Protein AF-A0AAU0T3S9-F1 (afdb_monomer_lite)

Structure (mmCIF, N/CA/C/O backbone):
data_AF-A0AAU0T3S9-F1
#
_entry.id   AF-A0AAU0T3S9-F1
#
loop_
_atom_site.group_PDB
_atom_site.id
_atom_site.type_symbol
_atom_site.label_atom_id
_atom_site.label_alt_id
_atom_site.label_comp_id
_atom_site.label_asym_id
_atom_site.label_entity_id
_atom_site.label_seq_id
_atom_site.pdbx_PDB_ins_code
_atom_site.Cartn_x
_atom_site.Cartn_y
_atom_site.Cartn_z
_atom_site.occupancy
_atom_site.B_iso_or_equiv
_atom_site.auth_seq_id
_atom_site.auth_comp_id
_atom_site.auth_asym_id
_atom_site.auth_atom_id
_atom_site.pdbx_PDB_model_num
ATOM 1 N N . MET A 1 1 ? -8.857 -39.160 30.345 1.00 57.16 1 MET A N 1
ATOM 2 C CA . MET A 1 1 ? -8.730 -37.708 30.067 1.00 57.16 1 MET A CA 1
ATOM 3 C C . MET A 1 1 ? -10.090 -37.166 29.656 1.00 57.16 1 MET A C 1
ATOM 5 O O . MET A 1 1 ? -10.693 -37.689 28.734 1.00 57.16 1 MET A O 1
ATOM 9 N N . THR A 1 2 ? -10.627 -36.208 30.404 1.00 74.69 2 THR A N 1
ATOM 10 C CA . THR A 1 2 ? -12.039 -35.800 30.350 1.00 74.69 2 THR A CA 1
ATOM 11 C C . THR A 1 2 ? -12.351 -34.909 29.139 1.00 74.69 2 THR A C 1
ATOM 13 O O . THR A 1 2 ? -11.558 -34.034 28.802 1.00 74.69 2 THR A O 1
ATOM 16 N N . ARG A 1 3 ? -13.528 -35.087 28.508 1.00 77.75 3 ARG A N 1
ATOM 17 C CA . ARG A 1 3 ? -14.047 -34.286 27.365 1.00 77.75 3 ARG A CA 1
ATOM 18 C C . ARG A 1 3 ? -13.861 -32.768 27.523 1.00 77.75 3 ARG A C 1
ATOM 20 O O . ARG A 1 3 ? -13.611 -32.076 26.545 1.00 77.75 3 ARG A O 1
ATOM 27 N N . ARG A 1 4 ? -13.923 -32.261 28.760 1.00 80.75 4 ARG A N 1
ATOM 28 C CA . ARG A 1 4 ? -13.689 -30.845 29.094 1.00 80.75 4 ARG A CA 1
ATOM 29 C C . ARG A 1 4 ? -12.270 -30.365 28.759 1.00 80.75 4 ARG A C 1
ATOM 31 O O . ARG A 1 4 ? -12.112 -29.235 28.322 1.00 80.75 4 ARG A O 1
ATOM 38 N N . ARG A 1 5 ? -11.249 -31.216 28.916 1.00 84.38 5 ARG A N 1
ATOM 39 C CA . ARG A 1 5 ? -9.860 -30.879 28.557 1.00 84.38 5 ARG A CA 1
ATOM 40 C C . ARG A 1 5 ? -9.680 -30.768 27.043 1.00 84.38 5 ARG A C 1
ATOM 42 O O . ARG A 1 5 ? -9.022 -29.845 26.591 1.00 84.38 5 ARG A O 1
ATOM 49 N N . TRP A 1 6 ? -10.324 -31.642 26.271 1.00 87.56 6 TRP A N 1
ATOM 50 C CA . TRP A 1 6 ? -10.325 -31.560 24.806 1.00 87.56 6 TRP A CA 1
ATOM 51 C C . TRP A 1 6 ? -11.049 -30.314 24.296 1.00 87.56 6 TRP A C 1
ATOM 53 O O . TRP A 1 6 ? -10.519 -29.615 23.440 1.00 87.56 6 TRP A O 1
ATOM 63 N N . ALA A 1 7 ? -12.212 -29.989 24.870 1.00 90.81 7 ALA A N 1
ATOM 64 C CA . ALA A 1 7 ? -12.931 -28.763 24.530 1.00 90.81 7 ALA A CA 1
ATOM 65 C C . ALA A 1 7 ? -12.087 -27.506 24.811 1.00 90.81 7 ALA A C 1
ATOM 67 O O . ALA A 1 7 ? -12.010 -26.622 23.964 1.00 90.81 7 ALA A O 1
ATOM 68 N N . LEU A 1 8 ? -11.394 -27.452 25.956 1.00 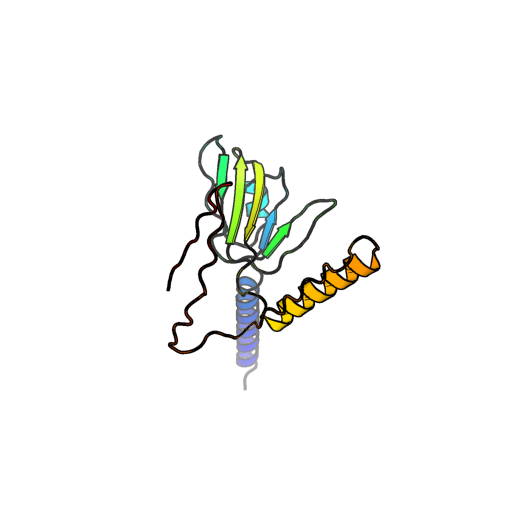94.06 8 LEU A N 1
ATOM 69 C CA . LEU A 1 8 ? -10.490 -26.344 26.280 1.00 94.06 8 LEU A CA 1
ATOM 70 C C . LEU A 1 8 ? -9.311 -26.243 25.304 1.00 94.06 8 LEU A C 1
ATOM 72 O O . LEU A 1 8 ? -9.000 -25.146 24.853 1.00 94.06 8 LEU A O 1
ATOM 76 N N . LEU A 1 9 ? -8.685 -27.366 24.935 1.00 94.31 9 LEU A N 1
ATOM 77 C CA . LEU A 1 9 ? -7.583 -27.366 23.966 1.00 94.31 9 LEU A CA 1
ATOM 78 C C . LEU A 1 9 ? -8.027 -26.872 22.585 1.00 94.31 9 LEU A C 1
ATOM 80 O O . LEU A 1 9 ? -7.303 -26.103 21.960 1.00 94.31 9 LEU A O 1
ATOM 84 N N . ILE A 1 10 ? -9.226 -27.253 22.133 1.00 94.88 10 ILE A N 1
ATOM 85 C CA . ILE A 1 10 ? -9.788 -26.777 20.861 1.00 94.88 10 ILE A CA 1
ATOM 86 C C . ILE A 1 10 ? -10.022 -25.264 20.906 1.00 94.88 10 ILE A C 1
ATOM 88 O O . ILE A 1 10 ? -9.632 -24.559 19.981 1.00 94.88 10 ILE A O 1
ATOM 92 N N . VAL A 1 11 ? -10.606 -24.746 21.990 1.00 95.75 11 VAL A N 1
ATOM 93 C CA . VAL A 1 11 ? -10.844 -23.302 22.146 1.00 95.75 11 VAL A CA 1
ATOM 94 C C . VAL A 1 11 ? -9.528 -22.519 22.150 1.00 95.75 11 VAL A C 1
ATOM 96 O O . VAL A 1 11 ? -9.421 -21.501 21.469 1.00 95.75 11 VAL A O 1
ATOM 99 N N . VAL A 1 12 ? -8.506 -23.009 22.858 1.00 96.19 12 VAL A N 1
ATOM 100 C CA . VAL A 1 12 ? -7.175 -22.382 22.876 1.00 96.19 12 VAL A CA 1
ATOM 101 C C . VAL A 1 12 ? -6.523 -22.420 21.493 1.00 96.19 12 VAL A C 1
ATOM 103 O O . VAL A 1 12 ? -5.979 -21.408 21.058 1.00 96.19 12 VAL A O 1
ATOM 106 N N . ALA A 1 13 ? -6.612 -23.542 20.774 1.00 94.75 13 ALA A N 1
ATOM 107 C CA . ALA A 1 13 ? -6.065 -23.663 19.424 1.00 94.75 13 ALA A CA 1
ATOM 108 C C . ALA A 1 13 ? -6.743 -22.700 18.435 1.00 94.75 13 ALA A C 1
ATOM 110 O O . ALA A 1 13 ? -6.059 -22.053 17.645 1.00 94.75 13 ALA A O 1
ATOM 111 N N . LEU A 1 14 ? -8.069 -22.546 18.515 1.00 95.12 14 LEU A N 1
ATOM 112 C CA . LEU A 1 14 ? -8.816 -21.595 17.687 1.00 95.12 14 LEU A CA 1
ATOM 113 C C . LEU A 1 14 ? -8.447 -20.141 18.005 1.00 95.12 14 LEU A C 1
ATOM 115 O O . LEU A 1 14 ? -8.240 -19.352 17.085 1.00 95.12 14 LEU A O 1
ATOM 119 N N . LEU A 1 15 ? -8.307 -19.789 19.288 1.00 94.81 15 LEU A N 1
ATOM 120 C CA . LEU A 1 15 ? -7.856 -18.456 19.702 1.00 94.81 15 LEU A CA 1
ATOM 121 C C . LEU A 1 15 ? -6.429 -18.162 19.225 1.00 94.81 15 LEU A C 1
ATOM 123 O O . LE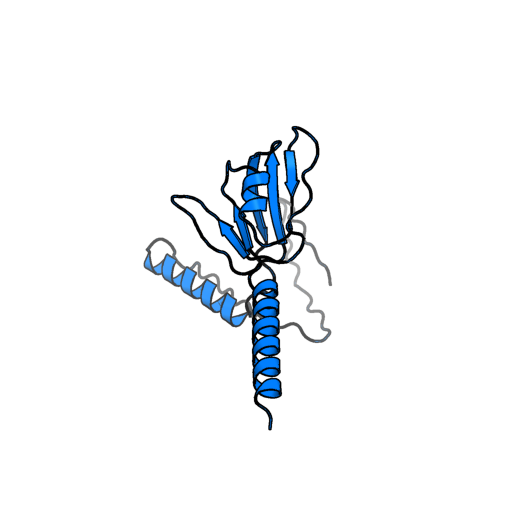U A 1 15 ? -6.169 -17.073 18.717 1.00 94.81 15 LEU A O 1
ATOM 127 N N . ALA A 1 16 ? -5.518 -19.129 19.339 1.00 91.50 16 ALA A N 1
ATOM 128 C CA . ALA A 1 16 ? -4.147 -18.990 18.859 1.00 91.50 16 ALA A CA 1
ATOM 129 C C . ALA A 1 16 ? -4.093 -18.815 17.333 1.00 91.50 16 ALA A C 1
ATOM 131 O O . ALA A 1 16 ? -3.409 -17.915 16.849 1.00 91.50 16 ALA A O 1
ATOM 132 N N . ALA A 1 17 ? -4.855 -19.615 16.579 1.00 87.75 17 ALA A N 1
ATOM 133 C CA . ALA A 1 17 ? -4.948 -19.499 15.125 1.00 87.75 17 ALA A CA 1
ATOM 134 C C . ALA A 1 17 ? -5.527 -18.142 14.689 1.00 87.75 17 ALA A C 1
ATOM 136 O O . ALA A 1 17 ? -4.997 -17.509 13.777 1.00 87.75 17 ALA A O 1
ATOM 137 N N . TYR A 1 18 ? -6.571 -17.660 15.370 1.00 86.69 18 TYR A N 1
ATOM 138 C CA . TYR A 1 18 ? -7.151 -16.341 15.120 1.00 86.69 18 TYR A CA 1
ATOM 139 C C . TYR A 1 18 ? -6.145 -15.209 15.382 1.00 86.69 18 TYR A C 1
ATOM 141 O O . TYR A 1 18 ? -5.974 -14.319 14.547 1.00 86.69 18 TYR A O 1
ATOM 149 N N . MET A 1 19 ? -5.427 -15.271 16.508 1.00 79.12 19 MET A N 1
ATOM 150 C CA . MET A 1 19 ? -4.398 -14.286 16.853 1.00 79.12 19 MET A CA 1
ATOM 151 C C . MET A 1 19 ? -3.256 -14.285 15.835 1.00 79.12 19 MET A C 1
ATOM 153 O O . MET A 1 19 ? -2.903 -13.222 15.329 1.00 79.12 19 MET A O 1
ATOM 157 N N . LEU A 1 20 ? -2.733 -15.457 15.468 1.00 78.19 20 LEU A N 1
ATOM 158 C CA . LEU A 1 20 ? -1.695 -15.595 14.443 1.00 78.19 20 LEU A CA 1
ATOM 159 C C . LEU A 1 20 ? -2.139 -14.987 13.110 1.00 78.19 20 LEU A C 1
ATOM 161 O O . LEU A 1 20 ? -1.419 -14.171 12.540 1.00 78.19 20 LEU A O 1
ATOM 165 N N . ARG A 1 21 ? -3.352 -15.300 12.649 1.00 70.88 21 ARG A N 1
ATOM 166 C CA . ARG A 1 21 ? -3.882 -14.754 11.395 1.00 70.88 21 ARG A CA 1
ATOM 167 C C . ARG A 1 21 ? -3.953 -13.224 11.410 1.00 70.88 21 ARG A C 1
ATOM 169 O O . ARG A 1 21 ? -3.488 -12.576 10.476 1.00 70.88 21 ARG A O 1
ATOM 176 N N . SER A 1 22 ? -4.439 -12.645 12.508 1.00 67.12 22 SER A N 1
ATOM 177 C CA . SER A 1 22 ? -4.546 -11.186 12.664 1.00 67.12 22 SER A CA 1
ATOM 178 C C . SER A 1 22 ? -3.194 -10.454 12.673 1.00 67.12 22 SER A C 1
ATOM 180 O O . SER A 1 22 ? -3.128 -9.259 12.386 1.00 67.12 22 SER A O 1
ATOM 182 N N . TRP A 1 23 ? -2.103 -11.158 12.994 1.00 62.81 23 TRP A N 1
ATOM 183 C CA . TRP A 1 23 ? -0.752 -10.597 13.013 1.00 62.81 23 TRP A CA 1
ATOM 184 C C . TRP A 1 23 ? -0.059 -10.626 11.648 1.00 62.81 23 TRP A C 1
ATOM 186 O O . TRP A 1 23 ? 0.768 -9.751 11.379 1.00 62.81 23 TRP A O 1
ATOM 196 N N . TYR A 1 24 ? -0.386 -11.600 10.795 1.00 63.22 24 TYR A N 1
ATOM 197 C CA . TYR A 1 24 ? 0.275 -11.798 9.501 1.00 63.22 24 TYR A CA 1
ATOM 198 C C . TYR A 1 24 ? -0.446 -11.117 8.326 1.00 63.22 24 TYR A C 1
ATOM 200 O O . TYR A 1 24 ? 0.217 -10.641 7.406 1.00 63.22 24 TYR A O 1
ATOM 208 N N . GLU A 1 25 ? -1.774 -10.994 8.368 1.00 69.12 25 GLU A N 1
ATOM 209 C CA . GLU A 1 25 ? -2.598 -10.462 7.267 1.00 69.12 25 GLU A CA 1
ATOM 210 C C . GLU A 1 25 ? -2.944 -8.975 7.472 1.00 69.12 25 GLU A C 1
ATOM 212 O O . GLU A 1 25 ? -4.106 -8.561 7.456 1.00 69.12 25 GLU A O 1
ATOM 217 N N . ARG A 1 26 ? -1.922 -8.144 7.715 1.00 84.19 26 ARG A N 1
ATOM 218 C CA . ARG A 1 26 ? -2.098 -6.686 7.742 1.00 84.19 26 ARG A CA 1
ATOM 219 C C . ARG A 1 26 ? -2.038 -6.133 6.325 1.00 84.19 26 ARG A C 1
ATOM 221 O O . ARG A 1 26 ? -0.996 -6.207 5.679 1.00 84.19 26 ARG A O 1
ATOM 228 N N . GLU A 1 27 ? -3.145 -5.563 5.873 1.00 89.75 27 GLU A N 1
ATOM 229 C CA . GLU A 1 27 ? -3.304 -4.968 4.551 1.00 89.75 27 GLU A CA 1
ATOM 230 C C . GLU A 1 27 ? -3.774 -3.514 4.655 1.00 89.75 27 GLU A C 1
ATOM 232 O O . GLU A 1 27 ? -4.574 -3.161 5.529 1.00 89.75 27 GLU A O 1
ATOM 237 N N . ILE A 1 28 ? -3.268 -2.676 3.754 1.00 91.19 28 ILE A N 1
ATOM 238 C CA . ILE A 1 28 ? -3.832 -1.364 3.445 1.00 91.19 28 ILE A CA 1
ATOM 239 C C . ILE A 1 28 ? -4.479 -1.458 2.072 1.00 91.19 28 ILE A C 1
ATOM 241 O O . ILE A 1 28 ? -3.803 -1.703 1.075 1.00 91.19 28 ILE A O 1
ATOM 245 N N . ALA A 1 29 ? -5.789 -1.272 2.044 1.00 93.75 29 ALA A N 1
ATOM 246 C CA . ALA A 1 29 ? -6.617 -1.337 0.859 1.00 93.75 29 ALA A CA 1
ATOM 247 C C . ALA A 1 29 ? -6.966 0.081 0.410 1.00 93.75 29 ALA A C 1
ATOM 249 O O . ALA A 1 29 ? -7.600 0.819 1.166 1.00 93.75 29 ALA A O 1
ATOM 250 N N . LEU A 1 30 ? -6.547 0.469 -0.794 1.00 94.12 30 LEU A N 1
ATOM 251 C CA . LEU A 1 30 ? -6.769 1.823 -1.299 1.00 94.12 30 LEU A CA 1
ATOM 252 C C . LEU A 1 30 ? -6.948 1.868 -2.814 1.00 94.12 30 LEU A C 1
ATOM 254 O O . LEU A 1 30 ? -6.485 0.982 -3.528 1.00 94.12 30 LEU A O 1
ATOM 258 N N . GLU A 1 31 ? -7.552 2.954 -3.278 1.00 94.19 31 GLU A N 1
ATOM 259 C CA . GLU A 1 31 ? -7.732 3.323 -4.682 1.00 94.19 31 GLU A CA 1
ATOM 260 C C . GLU A 1 31 ? -7.316 4.796 -4.843 1.00 94.19 31 GLU A C 1
ATOM 262 O O . GLU A 1 31 ? -7.569 5.609 -3.947 1.00 94.19 31 GLU A O 1
ATOM 267 N N . ILE A 1 32 ? -6.655 5.159 -5.950 1.00 93.62 32 ILE A N 1
ATOM 268 C CA . ILE A 1 32 ? -6.353 6.576 -6.228 1.00 93.62 32 ILE A CA 1
ATOM 269 C C . ILE A 1 32 ? -7.663 7.311 -6.520 1.00 93.62 32 ILE A C 1
ATOM 271 O O . ILE A 1 32 ? -8.475 6.849 -7.311 1.00 93.62 32 ILE A O 1
ATOM 275 N N . GLY A 1 33 ? -7.869 8.465 -5.888 1.00 93.38 33 GLY A N 1
ATOM 276 C CA . GLY A 1 33 ? -9.133 9.201 -5.938 1.00 93.38 33 GLY A CA 1
ATOM 277 C C . GLY A 1 33 ? -10.151 8.774 -4.874 1.00 93.38 33 GLY A C 1
ATOM 278 O O . GLY A 1 33 ? -11.105 9.514 -4.635 1.00 93.38 33 GLY A O 1
ATOM 279 N N . GLY A 1 34 ? -9.926 7.650 -4.184 1.00 93.38 34 GLY A N 1
ATOM 280 C CA . GLY A 1 34 ? -10.712 7.245 -3.018 1.00 93.38 34 GLY A CA 1
ATOM 281 C C . GLY A 1 34 ? -10.454 8.137 -1.800 1.00 93.38 34 GLY A C 1
ATOM 282 O O . GLY A 1 34 ? -9.531 8.960 -1.779 1.00 93.38 34 GLY A O 1
ATOM 283 N N . THR A 1 35 ? -11.262 7.979 -0.752 1.00 94.31 35 THR A N 1
ATOM 284 C CA . THR A 1 35 ? -11.124 8.776 0.476 1.00 94.31 35 THR A CA 1
ATOM 285 C C . THR A 1 35 ? -10.312 8.071 1.566 1.00 94.31 35 THR A C 1
ATOM 287 O O . THR A 1 35 ? -10.251 6.842 1.639 1.00 94.31 35 THR A O 1
ATOM 290 N N . TYR A 1 36 ? -9.717 8.847 2.477 1.00 93.56 36 TYR A N 1
ATOM 291 C CA . TYR A 1 36 ? -9.062 8.312 3.679 1.00 93.56 36 TYR A CA 1
ATOM 292 C C . TYR A 1 36 ? -10.009 7.426 4.501 1.00 93.56 36 TYR A C 1
ATOM 294 O O . TYR A 1 36 ? -9.596 6.385 5.007 1.00 93.56 36 TYR A O 1
ATOM 302 N N . ASP A 1 37 ? -11.276 7.823 4.632 1.00 93.12 37 ASP A N 1
ATOM 303 C CA . ASP A 1 37 ? -12.252 7.112 5.461 1.00 93.12 37 ASP A CA 1
ATOM 304 C C . ASP A 1 37 ? -12.613 5.742 4.861 1.00 93.12 37 ASP A C 1
ATOM 306 O O . ASP A 1 37 ? -12.678 4.741 5.581 1.00 93.12 37 ASP A O 1
ATOM 310 N N . GLU A 1 38 ? -12.774 5.668 3.537 1.00 94.31 38 GLU A N 1
ATOM 311 C CA . GLU A 1 38 ? -12.973 4.406 2.813 1.00 94.31 38 GLU A CA 1
ATOM 312 C C . GLU A 1 38 ? -11.750 3.501 2.915 1.00 94.31 38 GLU A C 1
ATOM 314 O O . GLU A 1 38 ? -11.893 2.316 3.224 1.00 94.31 38 GLU A O 1
ATOM 319 N N . MET A 1 39 ? -10.551 4.062 2.742 1.00 94.25 39 MET A N 1
ATOM 320 C CA . MET A 1 39 ? -9.299 3.327 2.901 1.00 94.25 39 MET A CA 1
ATOM 321 C C . MET A 1 39 ? -9.186 2.735 4.307 1.00 94.25 39 MET A C 1
ATOM 323 O O . MET A 1 39 ? -8.935 1.542 4.451 1.00 94.25 39 MET A O 1
ATOM 327 N N . VAL A 1 40 ? -9.396 3.532 5.359 1.00 92.81 40 VAL A N 1
ATOM 328 C CA . VAL A 1 40 ? -9.297 3.057 6.749 1.00 92.81 40 VAL A CA 1
ATOM 329 C C . VAL A 1 40 ? -10.326 1.968 7.039 1.00 92.81 40 VAL A C 1
ATOM 331 O O . VAL A 1 40 ? -10.006 1.003 7.726 1.00 92.81 40 VAL A O 1
ATOM 334 N N . LYS A 1 41 ? -11.542 2.082 6.497 1.00 92.38 41 LYS A N 1
ATOM 335 C CA . LYS A 1 41 ? -12.591 1.067 6.657 1.00 92.38 41 LYS A CA 1
ATOM 336 C C . LYS A 1 41 ? -12.286 -0.223 5.890 1.00 92.38 41 LYS A C 1
ATOM 338 O O . LYS A 1 41 ? -12.630 -1.303 6.364 1.00 92.38 41 LYS A O 1
ATOM 343 N N . GLY A 1 42 ? -11.675 -0.110 4.712 1.00 89.88 42 GLY A N 1
ATOM 344 C CA . GLY A 1 42 ? -11.291 -1.239 3.865 1.00 89.88 42 GLY A CA 1
ATOM 345 C C . GLY A 1 42 ? -9.985 -1.921 4.276 1.00 89.88 42 GLY A C 1
ATOM 346 O O . GLY A 1 42 ? -9.693 -3.004 3.774 1.00 89.88 42 GLY A O 1
ATOM 347 N N . SER A 1 43 ? -9.209 -1.301 5.167 1.00 90.38 43 SER A N 1
ATOM 348 C CA . SER A 1 43 ? -7.883 -1.759 5.586 1.00 90.38 43 SER A CA 1
ATOM 349 C C . SER A 1 43 ? -7.918 -2.492 6.925 1.00 90.38 43 SER A C 1
ATOM 351 O O . SER A 1 43 ? -8.621 -2.094 7.852 1.00 90.38 43 SER A O 1
ATOM 353 N N . SER A 1 44 ? -7.094 -3.532 7.067 1.00 88.50 44 SER A N 1
ATOM 354 C CA . SER A 1 44 ? -6.905 -4.226 8.348 1.00 88.50 44 SER A CA 1
ATOM 355 C C . SER A 1 44 ? -5.753 -3.636 9.170 1.00 88.50 44 SER A C 1
ATOM 357 O O . SER A 1 44 ? -5.734 -3.754 10.399 1.00 88.50 44 SER A O 1
ATOM 359 N N . ALA A 1 45 ? -4.784 -2.980 8.520 1.00 87.19 45 ALA A N 1
ATOM 360 C CA . ALA A 1 45 ? -3.659 -2.358 9.202 1.00 87.19 45 ALA A CA 1
ATOM 361 C C . ALA A 1 45 ? -4.012 -0.956 9.723 1.00 87.19 45 ALA A C 1
ATOM 363 O O . ALA A 1 45 ? -4.705 -0.169 9.079 1.00 87.19 45 ALA A O 1
ATOM 364 N N . ARG A 1 46 ? -3.494 -0.618 10.910 1.00 88.62 46 ARG A N 1
ATOM 365 C CA . ARG A 1 46 ? -3.677 0.720 11.487 1.00 88.62 46 ARG A CA 1
ATOM 366 C C . ARG A 1 46 ? -2.925 1.758 10.660 1.00 88.62 46 ARG A C 1
ATOM 368 O O . ARG A 1 46 ? -1.749 1.571 10.344 1.00 88.62 46 ARG A O 1
ATOM 375 N N . PHE A 1 47 ? -3.574 2.888 10.411 1.00 89.56 47 PHE A N 1
ATOM 376 C CA . PHE A 1 47 ? -3.027 3.981 9.614 1.00 89.56 47 PHE A CA 1
ATOM 377 C C . PHE A 1 47 ? -2.797 5.247 10.456 1.00 89.56 47 PHE A C 1
ATOM 379 O O . PHE A 1 47 ? -3.314 5.371 11.571 1.00 89.56 47 PHE A O 1
ATOM 386 N N . SER A 1 48 ? -1.963 6.170 9.975 1.00 87.12 48 SER A N 1
ATOM 387 C CA . SER A 1 48 ? -1.761 7.476 10.612 1.00 87.12 48 SER A CA 1
ATOM 388 C C . SER A 1 48 ? -3.073 8.246 10.713 1.00 87.12 48 SER A C 1
ATOM 390 O O . SER A 1 48 ? -3.841 8.257 9.759 1.00 87.12 48 SER A O 1
ATOM 392 N N . SER A 1 49 ? -3.297 8.927 11.838 1.00 88.19 49 SER A N 1
ATOM 393 C CA . SER A 1 49 ? -4.454 9.806 12.005 1.00 88.19 49 SER A CA 1
ATOM 394 C C . SER A 1 49 ? -4.496 10.867 10.912 1.00 88.19 49 SER A C 1
ATOM 396 O O . SER A 1 49 ? -3.462 11.447 10.575 1.00 88.19 49 SER A O 1
ATOM 398 N N . ARG A 1 50 ? -5.700 11.146 10.417 1.00 87.75 50 ARG A N 1
ATOM 399 C CA . ARG A 1 50 ? -5.960 12.209 9.450 1.00 87.75 50 ARG A CA 1
ATOM 400 C C . ARG A 1 50 ? -5.443 13.560 9.943 1.00 87.75 50 ARG A C 1
ATOM 402 O O . ARG A 1 50 ? -5.675 13.929 11.095 1.00 87.75 50 ARG A O 1
ATOM 409 N N . PHE A 1 51 ? -4.786 14.304 9.055 1.00 84.25 51 PHE A N 1
ATOM 410 C CA . PHE A 1 51 ? -4.412 15.687 9.326 1.00 84.25 51 PHE A CA 1
ATOM 411 C C . PHE A 1 51 ? -5.646 16.602 9.194 1.00 84.25 51 PHE A C 1
ATOM 413 O O . PHE A 1 51 ? -6.338 16.543 8.173 1.00 84.25 51 PHE A O 1
ATOM 420 N N . PRO A 1 52 ? -5.963 17.435 10.200 1.00 77.56 52 PRO A N 1
ATOM 421 C CA . PRO A 1 52 ? -7.057 18.393 10.107 1.00 77.56 52 PRO A CA 1
ATOM 422 C C . PRO A 1 52 ? -6.655 19.569 9.203 1.00 77.56 52 PRO A C 1
ATOM 424 O O . PRO A 1 52 ? -5.845 20.410 9.582 1.00 77.56 52 PRO A O 1
ATOM 427 N N . GLY A 1 53 ? -7.213 19.617 7.993 1.00 79.25 53 GLY A N 1
ATOM 428 C CA . GLY A 1 53 ? -7.005 20.700 7.030 1.00 79.25 53 GLY A CA 1
ATOM 429 C C . GLY A 1 53 ? -7.335 20.289 5.593 1.00 79.25 53 GLY A C 1
ATOM 430 O O . GLY A 1 53 ? -7.515 19.109 5.297 1.00 79.25 53 GLY A O 1
ATOM 431 N N . GLU A 1 54 ? -7.406 21.270 4.694 1.00 82.19 54 GLU A N 1
ATOM 432 C CA . GLU A 1 54 ? -7.672 21.065 3.256 1.00 82.19 54 GLU A CA 1
ATOM 433 C C . GLU A 1 54 ? -6.387 20.895 2.421 1.00 82.19 54 GLU A C 1
ATOM 435 O O . GLU A 1 54 ? -6.442 20.683 1.212 1.00 82.19 54 GLU A O 1
ATOM 440 N N . GLY A 1 55 ? -5.219 20.989 3.064 1.00 88.00 55 GLY A N 1
ATOM 441 C CA . GLY A 1 55 ? -3.917 20.909 2.407 1.00 88.00 55 GLY A CA 1
ATOM 442 C C . GLY A 1 55 ? -3.500 19.496 1.998 1.00 88.00 55 GLY A C 1
ATOM 443 O O . GLY A 1 55 ? -4.161 18.504 2.314 1.00 88.00 55 GLY A O 1
ATOM 444 N N . THR A 1 56 ? -2.363 19.414 1.306 1.00 91.81 56 THR A N 1
ATOM 445 C CA . THR A 1 56 ? -1.711 18.142 0.987 1.00 91.81 56 THR A CA 1
ATOM 446 C C . THR A 1 56 ? -0.920 17.645 2.193 1.00 91.81 56 THR A C 1
ATOM 448 O O . THR A 1 56 ? -0.126 18.394 2.764 1.00 91.81 56 THR A O 1
ATOM 451 N N . TRP A 1 57 ? -1.113 16.388 2.587 1.00 92.31 57 TRP A N 1
ATOM 452 C CA . TRP A 1 57 ? -0.420 15.795 3.727 1.00 92.31 57 TRP A CA 1
ATOM 453 C C . TRP A 1 57 ? -0.064 14.320 3.482 1.00 92.31 57 TRP A C 1
ATOM 455 O O . TRP A 1 57 ? -0.843 13.584 2.872 1.00 92.31 57 TRP A O 1
ATOM 465 N N . PRO A 1 58 ? 1.114 13.863 3.948 1.00 91.62 58 PRO A N 1
ATOM 466 C CA . PRO A 1 58 ? 1.505 12.465 3.860 1.00 91.62 58 PRO A CA 1
ATOM 467 C C . PRO A 1 58 ? 0.931 11.661 5.031 1.00 91.62 58 PRO A C 1
ATOM 469 O O . PRO A 1 58 ? 1.046 12.050 6.195 1.00 91.62 58 PRO A O 1
ATOM 472 N N . GLY A 1 59 ? 0.367 10.499 4.732 1.00 91.12 59 GLY A N 1
ATOM 473 C CA . GLY A 1 59 ? -0.008 9.480 5.700 1.00 91.12 59 GLY A CA 1
ATOM 474 C C . GLY A 1 59 ? 0.822 8.216 5.518 1.00 91.12 59 GLY A C 1
ATOM 475 O O . GLY A 1 59 ? 1.287 7.912 4.420 1.00 91.12 59 GLY A O 1
ATOM 476 N N . ARG A 1 60 ? 1.011 7.466 6.602 1.00 90.56 60 ARG A N 1
ATOM 477 C CA . ARG A 1 60 ? 1.737 6.193 6.566 1.00 90.56 60 ARG A CA 1
ATOM 478 C C . ARG A 1 60 ? 1.093 5.139 7.466 1.00 90.56 60 ARG A C 1
ATOM 480 O O . ARG A 1 60 ? 0.530 5.494 8.511 1.00 90.56 60 ARG A O 1
ATOM 487 N N . PRO A 1 61 ? 1.214 3.848 7.125 1.00 89.62 61 PRO A N 1
ATOM 488 C CA . PRO A 1 61 ? 0.847 2.765 8.024 1.00 89.62 61 PRO A CA 1
ATOM 489 C C . PRO A 1 61 ? 1.641 2.840 9.333 1.00 89.62 61 PRO A C 1
ATOM 491 O O . PRO A 1 61 ? 2.791 3.275 9.374 1.00 89.62 61 PRO A O 1
ATOM 494 N N . LYS A 1 62 ? 1.034 2.396 10.433 1.00 88.88 62 LYS A N 1
ATOM 495 C CA . LYS A 1 62 ? 1.698 2.320 11.749 1.00 88.88 62 LYS A CA 1
ATOM 496 C C . LYS A 1 62 ? 2.561 1.064 11.913 1.00 88.88 62 LYS A C 1
ATOM 498 O O . LYS A 1 62 ? 3.255 0.934 12.916 1.00 88.88 62 LYS A O 1
ATOM 503 N N . SER A 1 63 ? 2.469 0.135 10.971 1.00 85.69 63 SER A N 1
ATOM 504 C CA . SER A 1 63 ? 3.159 -1.150 10.964 1.00 85.69 63 SER A CA 1
ATOM 505 C C . SER A 1 63 ? 3.307 -1.630 9.531 1.00 85.69 63 SER A C 1
ATOM 507 O O . SER A 1 63 ? 2.435 -1.320 8.719 1.00 85.69 63 SER A O 1
ATOM 509 N N . ASP A 1 64 ? 4.294 -2.481 9.276 1.00 86.00 64 ASP A N 1
ATOM 510 C CA . ASP A 1 64 ? 4.431 -3.178 8.001 1.00 86.00 64 ASP A CA 1
ATOM 511 C C . ASP A 1 64 ? 3.111 -3.831 7.570 1.00 86.00 64 ASP A C 1
ATOM 513 O O . ASP A 1 64 ? 2.443 -4.514 8.370 1.00 86.00 64 ASP A O 1
ATOM 517 N N . ALA A 1 65 ? 2.766 -3.641 6.301 1.00 87.56 65 ALA A N 1
ATOM 518 C CA . ALA A 1 65 ? 1.527 -4.112 5.708 1.00 87.56 65 ALA A CA 1
ATOM 519 C C . ALA A 1 65 ? 1.728 -4.439 4.225 1.00 87.56 65 ALA A C 1
ATOM 521 O O . ALA A 1 65 ? 2.632 -3.928 3.568 1.00 87.56 65 ALA A O 1
ATOM 522 N N . GLN A 1 66 ? 0.877 -5.309 3.697 1.00 88.62 66 GLN A N 1
ATOM 523 C CA . GLN A 1 66 ? 0.720 -5.471 2.257 1.00 88.62 66 GLN A CA 1
ATOM 524 C C . GLN A 1 66 ? -0.128 -4.319 1.726 1.00 88.62 66 GLN A C 1
ATOM 526 O O . GLN A 1 66 ? -1.111 -3.925 2.358 1.00 88.62 66 GLN A O 1
ATOM 531 N N . LEU A 1 67 ? 0.227 -3.784 0.566 1.00 90.69 67 LEU A N 1
ATOM 532 C CA . LEU A 1 67 ? -0.655 -2.878 -0.144 1.00 90.69 67 LEU A CA 1
ATOM 533 C C . LEU A 1 67 ? -1.585 -3.703 -1.031 1.00 90.69 67 LEU A C 1
ATOM 535 O O . LEU A 1 67 ? -1.116 -4.460 -1.877 1.00 90.69 67 LEU A O 1
ATOM 539 N N . ARG A 1 68 ? -2.891 -3.494 -0.886 1.00 92.62 68 ARG A N 1
ATOM 540 C CA . ARG A 1 68 ? -3.906 -3.924 -1.844 1.00 92.62 68 ARG A CA 1
ATOM 541 C C . ARG A 1 68 ? -4.386 -2.705 -2.619 1.00 92.62 68 ARG A C 1
ATOM 543 O O . ARG A 1 68 ? -5.185 -1.914 -2.122 1.00 92.62 68 ARG A O 1
ATOM 550 N N . PHE A 1 69 ? -3.881 -2.559 -3.834 1.00 92.94 69 PHE A N 1
ATOM 551 C CA . PHE A 1 69 ? -4.296 -1.516 -4.755 1.00 92.94 69 PHE A CA 1
ATOM 552 C C . PHE A 1 69 ? -5.589 -1.950 -5.454 1.00 92.94 69 PHE A C 1
ATOM 554 O O . PHE A 1 69 ? -5.583 -2.915 -6.216 1.00 92.94 69 PHE A O 1
ATOM 561 N N . ILE A 1 70 ? -6.707 -1.290 -5.145 1.00 92.81 70 ILE A N 1
ATOM 562 C CA . ILE A 1 70 ? -8.053 -1.616 -5.636 1.00 92.81 70 ILE A CA 1
ATOM 563 C C . ILE A 1 70 ? -8.385 -0.704 -6.817 1.00 92.81 70 ILE A C 1
ATOM 565 O O . ILE A 1 70 ? -9.282 0.122 -6.747 1.00 92.81 70 ILE A O 1
ATOM 569 N N . ASP A 1 71 ? -7.624 -0.829 -7.898 1.00 89.88 71 ASP A N 1
ATOM 570 C CA . ASP A 1 71 ? -7.963 -0.171 -9.160 1.00 89.88 71 ASP A CA 1
ATOM 571 C C . ASP A 1 71 ? -8.761 -1.140 -10.055 1.00 89.88 71 ASP A C 1
ATOM 573 O O . ASP A 1 71 ? -8.371 -2.310 -10.167 1.00 89.88 71 ASP A O 1
ATOM 577 N N . PRO A 1 72 ? -9.857 -0.700 -10.706 1.00 88.19 72 PRO A N 1
ATOM 578 C CA . PRO A 1 72 ? -10.678 -1.563 -11.559 1.00 88.19 72 PRO A CA 1
ATOM 579 C C . PRO A 1 72 ? -9.926 -2.223 -12.723 1.00 88.19 72 PRO A C 1
ATOM 581 O O . PRO A 1 72 ? -10.337 -3.285 -13.188 1.00 88.19 72 PRO A O 1
ATOM 584 N N . GLN A 1 73 ? -8.853 -1.599 -13.216 1.00 89.62 73 GLN A N 1
ATOM 585 C CA . GLN A 1 73 ? -8.095 -2.049 -14.385 1.00 89.62 73 GLN A CA 1
ATOM 586 C C . GLN A 1 73 ? -6.702 -2.572 -14.016 1.00 89.62 73 GLN A C 1
ATOM 588 O O . GLN A 1 73 ? -6.220 -3.524 -14.627 1.00 89.62 73 GLN A O 1
ATOM 593 N N . TYR A 1 74 ? -6.059 -1.963 -13.021 1.00 87.75 74 TYR A N 1
ATOM 594 C CA . TYR A 1 74 ? -4.669 -2.214 -12.647 1.00 87.75 74 TYR A CA 1
ATOM 595 C C . TYR A 1 74 ? -4.506 -2.650 -11.190 1.00 87.75 74 TYR A C 1
ATOM 597 O O . TYR A 1 74 ? -3.441 -2.451 -10.614 1.00 87.75 74 TYR A O 1
ATOM 605 N N . GLY A 1 75 ? -5.537 -3.217 -10.563 1.00 89.12 75 GLY A N 1
ATOM 606 C CA . GLY A 1 75 ? -5.452 -3.660 -9.175 1.00 89.12 75 GLY A CA 1
ATOM 607 C C . GLY A 1 75 ? -4.386 -4.740 -8.950 1.00 89.12 75 GLY A C 1
ATOM 608 O O . GLY A 1 75 ? -4.227 -5.662 -9.752 1.00 89.12 75 GLY A O 1
ATOM 609 N N . PHE A 1 76 ? -3.651 -4.643 -7.843 1.00 90.31 76 PHE A N 1
ATOM 610 C CA . PHE A 1 76 ? -2.626 -5.618 -7.458 1.00 90.31 76 PHE A CA 1
ATOM 611 C C . PHE A 1 76 ? -2.438 -5.682 -5.941 1.00 90.31 76 PHE A C 1
ATOM 613 O O . PHE A 1 76 ? -2.860 -4.796 -5.198 1.00 90.31 76 PHE A O 1
ATOM 620 N N . VAL A 1 77 ? -1.766 -6.737 -5.482 1.00 89.00 77 VAL A N 1
ATOM 621 C CA . VAL A 1 77 ? -1.328 -6.884 -4.090 1.00 89.00 77 VAL A CA 1
ATOM 622 C C . VAL A 1 77 ? 0.190 -6.929 -4.063 1.00 89.00 77 VAL A C 1
ATOM 624 O O . VAL A 1 77 ? 0.801 -7.696 -4.808 1.00 89.00 77 VAL A O 1
ATOM 627 N N . THR A 1 78 ? 0.809 -6.109 -3.220 1.00 86.00 78 THR A N 1
ATOM 628 C CA . THR A 1 78 ? 2.257 -6.163 -3.018 1.00 86.00 78 THR A CA 1
ATOM 629 C C . THR A 1 78 ? 2.615 -7.198 -1.961 1.00 86.00 78 THR A C 1
ATOM 631 O O . THR A 1 78 ? 1.852 -7.409 -1.013 1.00 86.00 78 THR A O 1
ATOM 634 N N . PRO A 1 79 ? 3.835 -7.757 -2.019 1.00 82.38 79 PRO A N 1
ATOM 635 C CA . PRO A 1 79 ? 4.461 -8.312 -0.832 1.00 82.38 79 PRO A CA 1
ATOM 636 C C . PRO A 1 79 ? 4.441 -7.293 0.313 1.00 82.38 79 PRO A C 1
ATOM 638 O O . PRO A 1 79 ? 4.327 -6.080 0.101 1.00 82.38 79 PRO A O 1
ATOM 641 N N . LYS A 1 80 ? 4.549 -7.796 1.540 1.00 83.38 80 LYS A N 1
ATOM 642 C CA . LYS A 1 80 ? 4.578 -6.962 2.740 1.00 83.38 80 LYS A CA 1
ATOM 643 C C . LYS A 1 80 ? 5.712 -5.941 2.609 1.00 83.38 80 LYS A C 1
ATOM 645 O O . LYS A 1 80 ? 6.854 -6.338 2.389 1.00 83.38 80 LYS A O 1
ATOM 650 N N . SER A 1 81 ? 5.401 -4.655 2.756 1.00 78.31 81 SER A N 1
ATOM 651 C CA . SER A 1 81 ? 6.398 -3.587 2.790 1.00 78.31 81 SER A CA 1
ATOM 652 C C . SER A 1 81 ? 6.344 -2.852 4.126 1.00 78.31 81 SER A C 1
ATOM 654 O O . SER A 1 81 ? 5.299 -2.742 4.777 1.00 78.31 81 SER A O 1
ATOM 656 N N . SER A 1 82 ? 7.516 -2.428 4.581 1.00 72.38 82 SER A N 1
ATOM 657 C CA . SER A 1 82 ? 7.701 -1.684 5.828 1.00 72.38 82 SER A CA 1
ATOM 658 C C . SER A 1 82 ? 7.460 -0.193 5.632 1.00 72.38 82 SER A C 1
ATOM 660 O O . SER A 1 82 ? 7.041 0.485 6.569 1.00 72.38 82 SER A O 1
ATOM 662 N N . ASP A 1 83 ? 7.705 0.316 4.422 1.00 76.69 83 ASP A N 1
ATOM 663 C CA . ASP A 1 83 ? 7.761 1.750 4.186 1.00 76.69 83 ASP A CA 1
ATOM 664 C C . ASP A 1 83 ? 7.016 2.138 2.903 1.00 76.69 83 ASP A C 1
ATOM 666 O O . ASP A 1 83 ? 7.491 1.981 1.780 1.00 76.69 83 ASP A O 1
ATOM 670 N N . PHE A 1 84 ? 5.795 2.639 3.070 1.00 86.75 84 PHE A N 1
ATOM 671 C CA . PHE A 1 84 ? 5.064 3.320 2.009 1.00 86.75 84 PHE A CA 1
ATOM 672 C C . PHE A 1 84 ? 4.263 4.492 2.567 1.00 86.75 84 PHE 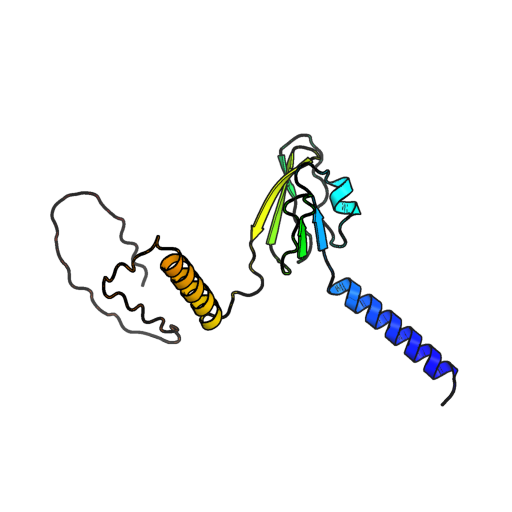A C 1
ATOM 674 O O . PHE A 1 84 ? 3.802 4.480 3.712 1.00 86.75 84 PHE A O 1
ATOM 681 N N . TYR A 1 85 ? 4.100 5.506 1.725 1.00 90.56 85 TYR A N 1
ATOM 682 C CA . TYR A 1 85 ? 3.435 6.761 2.031 1.00 90.56 85 TYR A CA 1
ATOM 683 C C . TYR A 1 85 ? 2.273 6.958 1.073 1.00 90.56 85 TYR A C 1
ATOM 685 O O . TYR A 1 85 ? 2.413 6.780 -0.135 1.00 90.56 85 TYR A O 1
ATOM 693 N N . VAL A 1 86 ? 1.138 7.369 1.617 1.00 93.38 86 VAL A N 1
ATOM 694 C CA . VAL A 1 86 ? -0.026 7.795 0.845 1.00 93.38 86 VAL A CA 1
ATOM 695 C C . VAL A 1 86 ? -0.110 9.306 0.969 1.00 93.38 86 VAL A C 1
ATOM 697 O O . VAL A 1 86 ? -0.112 9.838 2.078 1.00 93.38 86 VAL A O 1
ATOM 700 N N . ILE A 1 87 ? -0.141 10.007 -0.153 1.00 94.00 87 ILE A N 1
ATOM 701 C CA . ILE A 1 87 ? -0.305 11.454 -0.186 1.00 94.00 87 ILE A CA 1
ATOM 702 C C . ILE A 1 87 ? -1.786 11.754 -0.349 1.00 94.00 87 ILE A C 1
ATOM 704 O O . ILE A 1 87 ? -2.427 11.288 -1.293 1.00 94.00 87 ILE A O 1
ATOM 708 N N . PHE A 1 88 ? -2.313 12.545 0.575 1.00 93.94 88 PHE A N 1
ATOM 709 C CA . PHE A 1 88 ? -3.695 12.990 0.562 1.00 93.94 88 PHE A CA 1
ATOM 710 C C . PHE A 1 88 ? -3.758 14.464 0.207 1.00 93.94 88 PHE A C 1
ATOM 712 O O . PHE A 1 88 ? -2.966 15.248 0.721 1.00 93.94 88 PHE A O 1
ATOM 719 N N . LYS A 1 89 ? -4.754 14.852 -0.586 1.00 93.94 89 LYS A N 1
ATOM 720 C CA . LYS A 1 89 ? -5.175 16.241 -0.770 1.00 93.94 89 LYS A CA 1
ATOM 721 C C . LYS A 1 89 ? -6.512 16.428 -0.063 1.00 93.94 89 LYS A C 1
ATOM 723 O O . LYS A 1 89 ? -7.543 15.924 -0.514 1.00 93.94 89 LYS A O 1
ATOM 728 N N . GLY A 1 90 ? -6.496 17.075 1.101 1.00 92.44 90 GLY A N 1
ATOM 729 C CA . GLY A 1 90 ? -7.650 17.094 2.000 1.00 92.44 90 GLY A CA 1
ATOM 730 C C . GLY A 1 90 ? -8.011 15.681 2.479 1.00 92.44 90 GLY A C 1
ATOM 731 O O . GLY A 1 90 ? -7.328 15.133 3.342 1.00 92.44 90 GLY A O 1
ATOM 732 N N . ASN A 1 91 ? -9.088 15.093 1.939 1.00 92.19 91 ASN A N 1
ATOM 733 C CA . ASN A 1 91 ? -9.518 13.718 2.255 1.00 92.19 91 ASN A CA 1
ATOM 734 C C . ASN A 1 91 ? -9.221 12.687 1.160 1.00 92.19 91 ASN A C 1
ATOM 736 O O . ASN A 1 91 ? -9.498 11.506 1.352 1.00 92.19 91 ASN A O 1
ATOM 740 N N . VAL A 1 92 ? -8.756 13.133 -0.004 1.00 94.75 92 VAL A N 1
ATOM 741 C CA . VAL A 1 92 ? -8.687 12.312 -1.215 1.00 94.75 92 VAL A CA 1
ATOM 742 C C . VAL A 1 92 ? -7.273 11.791 -1.395 1.00 94.75 92 VAL A C 1
ATOM 744 O O . VAL A 1 92 ? -6.315 12.542 -1.219 1.00 94.75 92 VAL A O 1
ATOM 747 N N . ILE A 1 93 ? -7.143 10.519 -1.754 1.00 94.81 93 ILE A N 1
ATOM 748 C CA . ILE A 1 93 ? -5.865 9.890 -2.077 1.00 94.81 93 ILE A CA 1
ATOM 749 C C . ILE A 1 93 ? -5.399 10.410 -3.437 1.00 94.81 93 ILE A C 1
ATOM 751 O O . ILE A 1 93 ? -6.015 10.130 -4.462 1.00 94.81 93 ILE A O 1
ATOM 755 N N . GLU A 1 94 ? -4.309 11.169 -3.443 1.00 94.44 94 GLU A N 1
ATOM 756 C CA . GLU A 1 94 ? -3.745 11.776 -4.651 1.00 94.44 94 GLU A CA 1
ATOM 757 C C . GLU A 1 94 ? -2.645 10.901 -5.251 1.00 94.44 94 GLU A C 1
ATOM 759 O O . GLU A 1 94 ? -2.593 10.695 -6.461 1.00 94.44 94 GLU A O 1
ATOM 764 N N . SER A 1 95 ? -1.756 10.375 -4.410 1.00 92.44 95 SER A N 1
ATOM 765 C CA . SER A 1 95 ? -0.666 9.518 -4.867 1.00 92.44 95 SER A CA 1
ATOM 766 C C . SER A 1 95 ? -0.190 8.564 -3.781 1.00 92.44 95 SER A C 1
ATOM 768 O O . SER A 1 95 ? -0.522 8.691 -2.601 1.00 92.44 95 SER A O 1
ATOM 770 N N . LEU A 1 96 ? 0.589 7.579 -4.204 1.00 91.38 96 LEU A N 1
ATOM 771 C CA . LEU A 1 96 ? 1.140 6.532 -3.366 1.00 91.38 96 LEU A CA 1
ATOM 772 C C . LEU A 1 96 ? 2.604 6.330 -3.751 1.00 91.38 96 LEU A C 1
ATOM 774 O O . LEU A 1 96 ? 2.926 6.135 -4.921 1.00 91.38 96 LEU A O 1
ATOM 778 N N . THR A 1 97 ? 3.468 6.318 -2.745 1.00 87.88 97 THR A N 1
ATOM 779 C CA . THR A 1 97 ? 4.900 6.060 -2.889 1.00 87.88 97 THR A CA 1
ATOM 780 C C . THR A 1 97 ? 5.258 4.844 -2.053 1.00 87.88 97 THR A C 1
ATOM 782 O O . THR A 1 97 ? 5.064 4.855 -0.840 1.00 87.88 97 THR A O 1
ATOM 785 N N . ILE A 1 98 ? 5.796 3.801 -2.686 1.00 84.50 98 ILE A N 1
ATOM 786 C CA . ILE A 1 98 ? 6.193 2.558 -2.014 1.00 84.50 98 ILE A CA 1
ATOM 787 C C . ILE A 1 98 ? 7.710 2.415 -2.058 1.00 84.50 98 ILE A C 1
ATOM 789 O O . ILE A 1 98 ? 8.306 2.482 -3.132 1.00 84.50 98 ILE A O 1
ATOM 793 N N . TYR A 1 99 ? 8.309 2.122 -0.908 1.00 80.69 99 TYR A N 1
ATOM 794 C CA . TYR A 1 99 ? 9.674 1.631 -0.801 1.00 80.69 99 TYR A CA 1
ATOM 795 C C . TYR A 1 99 ? 9.622 0.125 -0.490 1.00 80.69 99 TYR A C 1
ATOM 797 O O . TYR A 1 99 ? 9.257 -0.280 0.614 1.00 80.69 99 TYR A O 1
ATOM 805 N N . PRO A 1 100 ? 9.949 -0.747 -1.457 1.00 66.75 100 PRO A N 1
ATOM 806 C CA . PRO A 1 100 ? 9.668 -2.184 -1.370 1.00 66.75 100 PRO A CA 1
ATOM 807 C C . PRO A 1 100 ? 10.571 -2.978 -0.399 1.00 66.75 100 PRO A C 1
ATOM 809 O O . PRO A 1 100 ? 10.576 -4.205 -0.437 1.00 66.75 100 PRO A O 1
ATOM 812 N N . HIS A 1 101 ? 11.349 -2.330 0.468 1.00 61.94 101 HIS A N 1
ATOM 813 C CA . HIS A 1 101 ? 12.440 -2.976 1.202 1.00 61.94 101 HIS A CA 1
ATOM 814 C C . HIS A 1 101 ? 12.046 -3.419 2.621 1.00 61.94 101 HIS A C 1
ATOM 816 O O . HIS A 1 101 ? 12.064 -2.614 3.547 1.00 61.94 101 HIS A O 1
ATOM 822 N N . ILE A 1 102 ? 11.782 -4.718 2.817 1.00 62.94 102 ILE A N 1
ATOM 823 C CA . ILE A 1 102 ? 11.925 -5.359 4.144 1.00 62.94 102 ILE A CA 1
ATOM 824 C C . ILE A 1 102 ? 13.212 -6.183 4.180 1.00 62.94 102 ILE A C 1
ATOM 826 O O . ILE A 1 102 ? 14.056 -5.964 5.043 1.00 62.94 102 ILE A O 1
ATOM 830 N N . GLU A 1 103 ? 13.405 -7.056 3.192 1.00 66.94 103 GLU A N 1
ATOM 831 C CA . GLU A 1 103 ? 14.641 -7.811 2.989 1.00 66.94 103 GLU A CA 1
ATOM 832 C C . GLU A 1 103 ? 15.091 -7.622 1.536 1.00 66.94 103 GLU A C 1
ATOM 834 O O . GLU A 1 103 ? 14.299 -7.858 0.617 1.00 66.94 103 GLU A O 1
ATOM 839 N N . PRO A 1 104 ? 16.321 -7.140 1.286 1.00 69.19 104 PRO A N 1
ATOM 840 C CA . PRO A 1 104 ? 16.855 -7.136 -0.065 1.00 69.19 104 PRO A CA 1
ATOM 841 C C . PRO A 1 104 ? 16.926 -8.577 -0.575 1.00 69.19 104 PRO A C 1
ATOM 843 O O . PRO A 1 104 ? 17.300 -9.484 0.170 1.00 69.19 104 PRO A O 1
ATOM 846 N N . LEU A 1 105 ? 16.582 -8.778 -1.850 1.00 75.06 105 LEU A N 1
ATOM 847 C CA . LEU A 1 105 ? 16.810 -10.059 -2.511 1.00 75.06 105 LEU A CA 1
ATOM 848 C C . LEU A 1 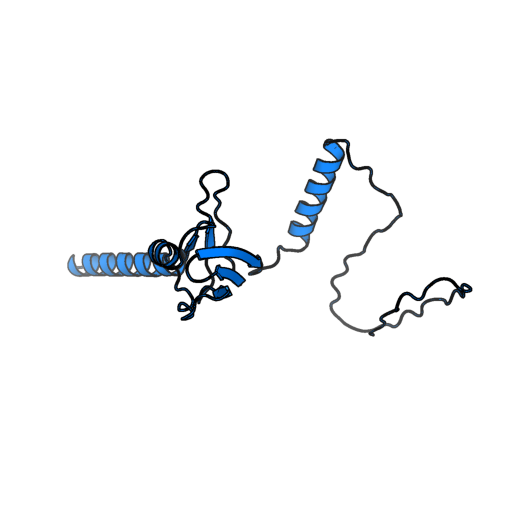105 ? 18.283 -10.448 -2.329 1.00 75.06 105 LEU A C 1
ATOM 850 O O . LEU A 1 105 ? 19.165 -9.585 -2.414 1.00 75.06 105 LEU A O 1
ATOM 854 N N . LEU A 1 106 ? 18.548 -11.733 -2.089 1.00 84.19 106 LEU A N 1
ATOM 855 C CA . LEU A 1 106 ? 19.921 -12.225 -2.059 1.00 84.19 106 LEU A CA 1
ATOM 856 C C . LEU A 1 106 ? 20.606 -11.854 -3.376 1.00 84.19 106 LEU A C 1
ATOM 858 O O . LEU A 1 106 ? 19.972 -11.847 -4.433 1.00 84.19 106 LEU A O 1
ATOM 862 N N . LEU A 1 107 ? 21.897 -11.524 -3.311 1.00 83.88 107 LEU A N 1
ATOM 863 C CA . LEU A 1 107 ? 22.633 -11.015 -4.469 1.00 83.88 107 LEU A CA 1
ATOM 864 C C . LEU A 1 107 ? 22.511 -11.947 -5.685 1.00 83.88 107 LEU A C 1
ATOM 866 O O . LEU A 1 107 ? 22.321 -11.469 -6.801 1.00 83.88 107 LEU A O 1
ATOM 870 N N . ASP A 1 108 ? 22.563 -13.258 -5.456 1.00 83.50 108 ASP A N 1
ATOM 871 C CA . ASP A 1 108 ? 22.442 -14.271 -6.506 1.00 83.50 108 ASP A CA 1
ATOM 872 C C . ASP A 1 108 ? 21.057 -14.249 -7.172 1.00 83.50 108 ASP A C 1
ATOM 874 O O . ASP A 1 108 ? 20.952 -14.276 -8.402 1.00 83.50 108 ASP A O 1
ATOM 878 N N . ASP A 1 109 ? 19.993 -14.119 -6.377 1.00 84.81 109 ASP A N 1
ATOM 879 C CA . ASP A 1 109 ? 18.619 -14.029 -6.876 1.00 84.81 109 ASP A CA 1
ATOM 880 C C . ASP A 1 109 ? 18.386 -12.714 -7.629 1.00 84.81 109 ASP A C 1
ATOM 882 O O . ASP A 1 109 ? 17.780 -12.701 -8.703 1.00 84.81 109 ASP A O 1
ATOM 886 N N . ALA A 1 110 ? 18.917 -11.601 -7.112 1.00 86.75 110 ALA A N 1
ATOM 887 C CA . ALA A 1 110 ? 18.852 -10.305 -7.781 1.00 86.75 110 ALA A CA 1
ATOM 888 C C . ALA A 1 110 ? 19.569 -10.350 -9.138 1.00 86.75 110 ALA A C 1
ATOM 890 O O . ALA A 1 110 ? 19.038 -9.873 -10.145 1.00 86.75 110 ALA A O 1
ATOM 891 N N . LEU A 1 111 ? 20.757 -10.963 -9.185 1.00 88.94 111 LEU A N 1
ATOM 892 C CA . LEU A 1 111 ? 21.537 -11.109 -10.408 1.00 88.94 111 LEU A CA 1
ATOM 893 C C . LEU A 1 111 ? 20.799 -11.969 -11.437 1.00 88.94 111 LEU A C 1
ATOM 895 O O . LEU A 1 111 ? 20.779 -11.622 -12.619 1.00 88.94 111 LEU A O 1
ATOM 899 N N . LYS A 1 112 ? 20.141 -13.045 -10.998 1.00 87.50 112 LYS A N 1
ATOM 900 C CA . LYS A 1 112 ? 19.320 -13.888 -11.871 1.00 87.50 112 LYS A CA 1
ATOM 901 C C . LYS A 1 112 ? 18.190 -13.095 -12.532 1.00 87.50 112 LYS A C 1
ATOM 903 O O . LYS A 1 112 ? 18.067 -13.143 -13.754 1.00 87.50 112 LYS A O 1
ATOM 908 N N . VAL A 1 113 ? 17.427 -12.318 -11.760 1.00 85.88 113 VAL A N 1
ATOM 909 C CA . VAL A 1 113 ? 16.334 -11.475 -12.284 1.00 85.88 113 VAL A CA 1
ATOM 910 C C . VAL A 1 113 ? 16.852 -10.474 -13.323 1.00 85.88 113 VAL A C 1
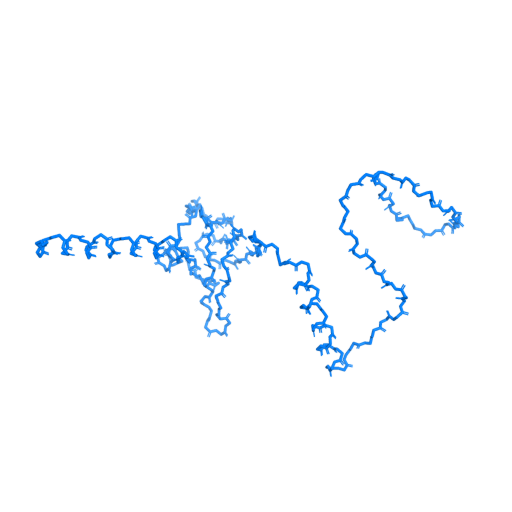ATOM 912 O O . VAL A 1 113 ? 16.277 -10.349 -14.405 1.00 85.88 113 VAL A O 1
ATOM 915 N N . VAL A 1 114 ? 17.967 -9.792 -13.036 1.00 88.44 114 VAL A N 1
ATOM 916 C CA . VAL A 1 114 ? 18.573 -8.816 -13.960 1.00 88.44 114 VAL A CA 1
ATOM 917 C C . VAL A 1 114 ? 19.028 -9.478 -15.264 1.00 88.44 114 VAL A C 1
ATOM 919 O O . VAL A 1 114 ? 18.787 -8.937 -16.345 1.00 88.44 114 VAL A O 1
ATOM 922 N N . LEU A 1 115 ? 19.662 -10.651 -15.189 1.00 87.25 115 LEU A N 1
ATOM 923 C CA . LEU A 1 115 ? 20.112 -11.384 -16.374 1.00 87.25 115 LEU A CA 1
ATOM 924 C C . LEU A 1 115 ? 18.933 -11.892 -17.216 1.00 87.25 115 LEU A C 1
ATOM 926 O O . LEU A 1 115 ? 18.972 -11.783 -18.443 1.00 87.25 115 LEU A O 1
ATOM 930 N N . GLU A 1 116 ? 17.860 -12.370 -16.583 1.00 89.25 116 GLU A N 1
ATOM 931 C CA . GLU A 1 116 ? 16.640 -12.790 -17.280 1.00 89.25 116 GLU A CA 1
ATOM 932 C C . GLU A 1 116 ? 15.957 -11.622 -18.006 1.00 89.25 116 GLU A C 1
ATOM 934 O O . GLU A 1 116 ? 15.556 -11.773 -19.163 1.00 89.25 116 GLU A O 1
ATOM 939 N N . LEU A 1 117 ? 15.868 -10.447 -17.374 1.00 87.56 117 LEU A N 1
ATOM 940 C CA . LEU A 1 117 ? 15.370 -9.209 -17.992 1.00 87.56 117 LEU A CA 1
ATOM 941 C C . LEU A 1 117 ? 16.214 -8.800 -19.200 1.00 87.56 117 LEU A C 1
ATOM 943 O O . LEU A 1 117 ? 15.675 -8.519 -20.274 1.00 87.56 117 LEU A O 1
ATOM 947 N N . GLN A 1 118 ? 17.540 -8.831 -19.054 1.00 85.56 118 GLN A N 1
ATOM 948 C CA . GLN A 1 118 ? 18.457 -8.552 -20.153 1.00 85.56 118 GLN A CA 1
ATOM 949 C C . GLN A 1 118 ? 18.205 -9.503 -21.333 1.00 85.56 118 GLN A C 1
ATOM 951 O O . GLN A 1 118 ? 18.160 -9.065 -22.484 1.00 85.56 118 GLN A O 1
ATOM 956 N N . ASP A 1 119 ? 18.005 -10.795 -21.078 1.00 85.31 119 ASP A N 1
ATOM 957 C CA . ASP A 1 119 ? 17.730 -11.772 -22.131 1.00 85.31 119 ASP A CA 1
ATOM 958 C C . ASP A 1 119 ? 16.335 -11.620 -22.750 1.00 85.31 119 ASP A C 1
ATOM 960 O O . ASP A 1 119 ? 16.164 -11.899 -23.939 1.00 85.31 119 ASP A O 1
ATOM 964 N N . GLN A 1 120 ? 15.331 -11.157 -22.001 1.00 85.06 120 GLN A N 1
ATOM 965 C CA . GLN A 1 120 ? 14.024 -10.795 -22.561 1.00 85.06 120 GLN A CA 1
ATOM 966 C C . GLN A 1 120 ? 14.140 -9.609 -23.525 1.00 85.06 120 GLN A C 1
ATOM 968 O O . GLN A 1 120 ? 13.645 -9.684 -24.649 1.00 85.06 120 GLN A O 1
ATOM 973 N N . TRP A 1 121 ? 14.854 -8.550 -23.144 1.00 84.06 121 TRP A N 1
ATOM 974 C CA . TRP A 1 121 ? 15.051 -7.378 -24.005 1.00 84.06 121 TRP A CA 1
ATOM 975 C C . TRP A 1 121 ? 15.882 -7.687 -25.249 1.00 84.06 121 TRP A C 1
ATOM 977 O O . TRP A 1 121 ? 15.610 -7.160 -26.329 1.00 84.06 121 TRP A O 1
ATOM 987 N N . ARG A 1 122 ? 16.854 -8.598 -25.129 1.00 80.62 122 ARG A N 1
ATOM 988 C CA . ARG A 1 122 ? 17.602 -9.123 -26.278 1.00 80.62 122 ARG A CA 1
ATOM 989 C C . ARG A 1 122 ? 16.710 -9.928 -27.219 1.00 80.62 122 ARG A C 1
ATOM 991 O O . ARG A 1 122 ? 16.791 -9.740 -28.428 1.00 80.62 122 ARG A O 1
ATOM 998 N N . ARG A 1 123 ? 15.848 -10.799 -26.682 1.00 83.19 123 ARG A N 1
ATOM 999 C CA . ARG A 1 123 ? 14.883 -11.581 -27.478 1.00 83.19 123 ARG A CA 1
ATOM 1000 C C . ARG A 1 123 ? 13.842 -10.700 -28.166 1.00 83.19 123 ARG A C 1
ATOM 1002 O O . ARG A 1 123 ? 13.462 -11.000 -29.289 1.00 83.19 123 ARG A O 1
ATOM 1009 N N . GLY A 1 124 ? 13.439 -9.599 -27.534 1.00 80.44 124 GLY A N 1
ATOM 1010 C CA . GLY A 1 124 ? 12.549 -8.589 -28.115 1.00 80.44 124 GLY A CA 1
ATOM 1011 C C . GLY A 1 124 ? 13.174 -7.739 -29.230 1.00 80.44 124 GLY A C 1
ATOM 1012 O O . GLY A 1 124 ? 12.507 -6.851 -29.748 1.00 80.44 124 GLY A O 1
ATOM 1013 N N . GLY A 1 125 ? 14.440 -7.976 -29.600 1.00 67.75 125 GLY A N 1
ATOM 1014 C CA . GLY A 1 125 ? 15.094 -7.364 -30.763 1.00 67.75 125 GLY A CA 1
ATOM 1015 C C . GLY A 1 125 ? 15.597 -5.929 -30.572 1.00 67.75 125 GLY A C 1
ATOM 1016 O O . GLY A 1 125 ? 16.214 -5.387 -31.484 1.00 67.75 125 GLY A O 1
ATOM 1017 N N . GLY A 1 126 ? 15.375 -5.313 -29.406 1.00 67.00 126 GLY A N 1
ATOM 1018 C CA . GLY A 1 126 ? 15.705 -3.902 -29.162 1.00 67.00 126 GLY A CA 1
ATOM 1019 C C . GLY A 1 126 ? 17.060 -3.636 -28.498 1.00 67.00 126 GLY A C 1
ATOM 1020 O O . GLY A 1 126 ? 17.489 -2.487 -28.452 1.00 67.00 126 GLY A O 1
ATOM 1021 N N . TRP A 1 127 ? 17.729 -4.655 -27.946 1.00 76.25 127 TRP A N 1
ATOM 1022 C CA . TRP A 1 127 ? 18.936 -4.472 -27.126 1.00 76.25 127 TRP A CA 1
ATOM 1023 C C . TRP A 1 127 ? 20.117 -5.316 -27.616 1.00 76.25 127 TRP A C 1
ATOM 1025 O O . TRP A 1 127 ? 20.065 -6.546 -27.635 1.00 76.25 127 TRP A O 1
ATOM 1035 N N . ILE A 1 128 ? 21.227 -4.647 -27.942 1.00 72.06 128 ILE A N 1
ATOM 1036 C CA . ILE A 1 128 ? 22.517 -5.267 -28.272 1.00 72.06 128 ILE A CA 1
ATOM 1037 C C . ILE A 1 128 ? 23.474 -5.006 -27.107 1.00 72.06 128 ILE A C 1
ATOM 1039 O O . ILE A 1 128 ? 23.637 -3.870 -26.665 1.00 72.06 128 ILE A O 1
ATOM 1043 N N . LYS A 1 129 ? 24.114 -6.062 -26.591 1.00 65.25 129 LYS A N 1
ATOM 1044 C CA . LYS A 1 129 ? 25.067 -5.948 -25.480 1.00 65.25 129 LYS A CA 1
ATOM 1045 C C . LYS A 1 129 ? 26.257 -5.095 -25.925 1.00 65.25 129 LYS A C 1
ATOM 1047 O O . LYS A 1 129 ? 27.004 -5.504 -26.811 1.00 65.25 129 LYS A O 1
ATOM 1052 N N . ASN A 1 130 ? 26.451 -3.939 -25.297 1.00 64.75 130 ASN A N 1
ATOM 1053 C CA . ASN A 1 130 ? 27.630 -3.118 -25.539 1.00 64.75 130 ASN A CA 1
ATOM 1054 C C . ASN A 1 130 ? 28.825 -3.777 -24.828 1.00 64.75 130 ASN A C 1
ATOM 1056 O O . ASN A 1 130 ? 28.987 -3.654 -23.616 1.00 64.75 130 ASN A O 1
ATOM 1060 N N . LYS A 1 131 ? 29.607 -4.576 -25.562 1.00 56.62 131 LYS A N 1
ATOM 1061 C CA . LYS A 1 131 ? 30.825 -5.221 -25.055 1.00 56.62 131 LYS A CA 1
ATOM 1062 C C . LYS A 1 131 ? 31.942 -4.178 -24.947 1.00 56.62 131 LYS A C 1
ATOM 1064 O O . LYS A 1 131 ? 32.794 -4.082 -25.820 1.00 56.62 131 LYS A O 1
ATOM 1069 N N . LYS A 1 132 ? 31.946 -3.390 -23.879 1.00 54.53 132 LYS A N 1
ATOM 1070 C CA . LYS A 1 132 ? 33.223 -3.035 -23.254 1.00 54.53 132 LYS A CA 1
ATOM 1071 C C . LYS A 1 132 ? 33.420 -4.055 -22.147 1.00 54.53 132 LYS A C 1
ATOM 1073 O O . LYS A 1 132 ? 32.463 -4.309 -21.420 1.00 54.53 132 LYS A O 1
ATOM 1078 N N . ASP A 1 133 ? 34.588 -4.682 -22.089 1.00 49.22 133 ASP A N 1
ATOM 1079 C CA . ASP A 1 133 ? 34.921 -5.823 -21.227 1.00 49.22 133 ASP A CA 1
ATOM 1080 C C . ASP A 1 133 ? 34.894 -5.463 -19.732 1.00 49.22 133 ASP A C 1
ATOM 1082 O O . ASP A 1 133 ? 35.905 -5.450 -19.038 1.00 49.22 133 ASP A O 1
ATOM 1086 N N . PHE A 1 134 ? 33.716 -5.126 -19.217 1.00 50.28 134 PHE A N 1
ATOM 1087 C CA . PHE A 1 134 ? 33.483 -4.858 -17.815 1.00 50.28 134 PHE A CA 1
ATOM 1088 C C . PHE A 1 134 ? 32.943 -6.134 -17.181 1.00 50.28 134 PHE A C 1
ATOM 1090 O O . PHE A 1 134 ? 31.756 -6.451 -17.263 1.00 50.28 134 PHE A O 1
ATOM 1097 N N . HIS A 1 135 ? 33.855 -6.887 -16.577 1.00 47.78 135 HIS A N 1
ATOM 1098 C CA . HIS A 1 135 ? 33.538 -7.935 -15.620 1.00 47.78 135 HIS A CA 1
ATOM 1099 C C . HIS A 1 135 ? 33.626 -7.303 -14.225 1.00 47.78 135 HIS A C 1
ATOM 1101 O O . HIS A 1 135 ? 34.730 -7.231 -13.684 1.00 47.78 135 HIS A O 1
ATOM 1107 N N . PRO A 1 136 ? 32.528 -6.799 -13.628 1.00 49.28 136 PRO A N 1
ATOM 1108 C CA . PRO A 1 136 ? 32.580 -6.419 -12.228 1.00 49.28 136 PRO A CA 1
ATOM 1109 C C . PRO A 1 136 ? 32.782 -7.702 -11.424 1.00 49.28 136 PRO A C 1
ATOM 1111 O O . PRO A 1 136 ? 31.882 -8.535 -11.322 1.00 49.28 136 PRO A O 1
ATOM 1114 N N . SER A 1 137 ? 33.977 -7.889 -10.872 1.00 48.50 137 SER A N 1
ATOM 1115 C CA . SER A 1 137 ? 34.173 -8.859 -9.806 1.00 48.50 137 SER A CA 1
ATOM 1116 C C . SER A 1 137 ? 33.404 -8.346 -8.588 1.00 48.50 137 SER A C 1
ATOM 1118 O O . SER A 1 137 ? 33.820 -7.411 -7.909 1.00 48.50 137 SER A O 1
ATOM 1120 N N . LEU A 1 138 ? 32.231 -8.927 -8.331 1.00 49.97 138 LEU A N 1
ATOM 1121 C CA . LEU A 1 138 ? 31.461 -8.671 -7.116 1.00 49.97 138 LEU A CA 1
ATOM 1122 C C . LEU A 1 138 ? 32.116 -9.442 -5.966 1.00 49.97 138 LEU A C 1
ATOM 1124 O O . LEU A 1 138 ? 31.645 -10.497 -5.552 1.00 49.97 138 LEU A O 1
ATOM 1128 N N . THR A 1 139 ? 33.261 -8.961 -5.486 1.00 45.81 139 THR A N 1
ATOM 1129 C CA . THR A 1 139 ? 33.873 -9.510 -4.277 1.00 45.81 139 THR A CA 1
ATOM 1130 C C . THR A 1 139 ? 33.183 -8.910 -3.055 1.00 45.81 139 THR A C 1
ATOM 1132 O O . THR A 1 139 ? 33.170 -7.697 -2.843 1.00 45.81 139 THR A O 1
ATOM 1135 N N . HIS A 1 140 ? 32.578 -9.777 -2.242 1.00 41.31 140 HIS A N 1
ATOM 1136 C CA . HIS A 1 140 ? 32.026 -9.413 -0.942 1.00 41.31 140 HIS A CA 1
ATOM 1137 C C . HIS A 1 140 ? 33.174 -8.907 -0.057 1.00 41.31 140 HIS A C 1
ATOM 1139 O O . HIS A 1 140 ? 34.038 -9.682 0.357 1.00 41.31 140 HIS A O 1
ATOM 1145 N N . ARG A 1 141 ? 33.237 -7.594 0.189 1.00 41.81 141 ARG A N 1
ATOM 1146 C CA . ARG A 1 141 ? 34.361 -6.960 0.890 1.00 41.81 141 ARG A CA 1
ATOM 1147 C C . ARG A 1 141 ? 34.269 -7.217 2.401 1.00 41.81 141 ARG A C 1
ATOM 1149 O O . ARG A 1 141 ? 33.895 -6.334 3.160 1.00 41.81 141 ARG A O 1
ATOM 1156 N N . ASN A 1 142 ? 34.637 -8.420 2.839 1.00 42.81 142 ASN A N 1
ATOM 1157 C CA . ASN A 1 142 ? 34.882 -8.723 4.249 1.00 42.81 142 ASN A CA 1
ATOM 1158 C C . ASN A 1 142 ? 36.396 -8.771 4.517 1.00 42.81 142 ASN A C 1
ATOM 1160 O O . ASN A 1 142 ? 37.037 -9.764 4.198 1.00 42.81 142 ASN A O 1
ATOM 1164 N N . GLY A 1 143 ? 36.939 -7.716 5.142 1.00 37.31 143 GLY A N 1
ATOM 1165 C CA . GLY A 1 143 ? 38.169 -7.799 5.950 1.00 37.31 143 GLY A CA 1
ATOM 1166 C C . GLY A 1 143 ? 39.500 -7.287 5.357 1.00 37.31 143 GLY A C 1
ATOM 1167 O O . GLY A 1 143 ? 40.308 -8.097 4.934 1.00 37.31 143 GLY A O 1
ATOM 1168 N N . VAL A 1 144 ? 39.748 -5.969 5.500 1.00 42.00 144 VAL A N 1
ATOM 1169 C CA . VAL A 1 144 ? 41.041 -5.246 5.758 1.00 42.00 144 VAL A CA 1
ATOM 1170 C C . VAL A 1 144 ? 42.245 -5.419 4.770 1.00 42.00 144 VAL A C 1
ATOM 1172 O O . VAL A 1 144 ? 42.195 -6.231 3.859 1.00 42.00 144 VAL A O 1
ATOM 1175 N N . PRO A 1 145 ? 43.324 -4.603 4.873 1.00 48.81 145 PRO A N 1
ATOM 1176 C CA . PRO A 1 145 ? 43.586 -3.360 4.134 1.00 48.81 145 PRO A CA 1
ATOM 1177 C C . PRO A 1 145 ? 44.645 -3.507 3.019 1.00 48.81 145 PRO A C 1
ATOM 1179 O O . PRO A 1 145 ? 45.603 -4.264 3.143 1.00 48.81 145 PRO A O 1
ATOM 1182 N N . GLY A 1 146 ? 44.561 -2.689 1.968 1.00 34.44 146 GLY A N 1
ATOM 1183 C CA . GLY A 1 146 ? 45.637 -2.602 0.977 1.00 34.44 146 GLY A CA 1
ATOM 1184 C C . GLY A 1 146 ? 45.393 -1.510 -0.053 1.00 34.44 146 GLY A C 1
ATOM 1185 O O . GLY A 1 146 ? 44.571 -1.671 -0.949 1.00 34.44 146 GLY A O 1
ATOM 1186 N N . CYS A 1 147 ? 46.103 -0.390 0.085 1.00 42.00 147 CYS A N 1
ATOM 1187 C CA . CYS A 1 147 ? 46.137 0.685 -0.899 1.00 42.00 147 CYS A CA 1
ATOM 1188 C C . CYS A 1 147 ? 46.657 0.161 -2.246 1.00 42.00 147 CYS A C 1
ATOM 1190 O O . CYS A 1 147 ? 47.800 -0.283 -2.331 1.00 42.00 147 CYS A O 1
ATOM 1192 N N . ALA A 1 148 ? 45.858 0.290 -3.305 1.00 41.34 148 ALA A N 1
ATOM 1193 C CA . ALA A 1 148 ? 46.346 0.248 -4.678 1.00 41.34 148 ALA A CA 1
ATOM 1194 C C . ALA A 1 148 ? 46.395 1.686 -5.217 1.00 41.34 148 ALA A C 1
ATOM 1196 O O . ALA A 1 148 ? 45.375 2.362 -5.348 1.00 41.34 148 ALA A O 1
ATOM 1197 N N . THR A 1 149 ? 47.603 2.178 -5.473 1.00 37.59 149 THR A N 1
ATOM 1198 C CA . THR A 1 149 ? 47.887 3.447 -6.146 1.00 37.59 149 THR A CA 1
ATOM 1199 C C . THR A 1 149 ? 47.401 3.394 -7.598 1.00 37.59 149 THR A C 1
ATOM 1201 O O . THR A 1 149 ? 47.754 2.484 -8.342 1.00 37.59 149 THR A O 1
ATOM 1204 N N . ALA A 1 150 ? 46.598 4.376 -8.013 1.00 36.09 150 ALA A N 1
ATOM 1205 C CA . ALA A 1 150 ? 46.189 4.548 -9.409 1.00 36.09 150 ALA A CA 1
ATOM 1206 C C . ALA A 1 150 ? 47.228 5.390 -10.181 1.00 36.09 150 ALA A C 1
ATOM 1208 O O . ALA A 1 150 ? 47.774 6.329 -9.594 1.00 36.09 150 ALA A O 1
ATOM 1209 N N . PRO A 1 151 ? 47.496 5.110 -11.472 1.00 35.09 151 PRO A N 1
ATOM 1210 C CA . PRO A 1 151 ? 48.367 5.945 -12.289 1.00 35.09 151 PRO A CA 1
ATOM 1211 C C . PRO A 1 151 ? 47.648 7.225 -12.745 1.00 35.09 151 PRO A C 1
ATOM 1213 O O . PRO A 1 151 ? 46.486 7.199 -13.151 1.00 35.09 151 PRO A O 1
ATOM 1216 N N . THR A 1 152 ? 48.371 8.343 -12.683 1.00 33.34 152 THR A N 1
ATOM 1217 C CA . THR A 1 152 ? 47.955 9.671 -13.152 1.00 33.34 152 THR A CA 1
ATOM 1218 C C . THR A 1 152 ? 48.078 9.752 -14.672 1.00 33.34 152 THR A C 1
ATOM 1220 O O . THR A 1 152 ? 49.167 9.567 -15.209 1.00 33.34 152 THR A O 1
ATOM 1223 N N . VAL A 1 153 ? 46.985 10.073 -15.365 1.00 35.66 153 VAL A N 1
ATOM 1224 C CA . VAL A 1 153 ? 47.016 10.558 -16.751 1.00 35.66 153 VAL A CA 1
ATOM 1225 C C . VAL A 1 153 ? 46.446 11.971 -16.741 1.00 35.66 153 VAL A C 1
ATOM 1227 O O . VAL A 1 153 ? 45.269 12.166 -16.445 1.00 35.66 153 VAL A O 1
ATOM 1230 N N . GLU A 1 154 ? 47.297 12.955 -17.020 1.00 34.38 154 GLU A N 1
ATOM 1231 C CA . GLU A 1 154 ? 46.886 14.339 -17.251 1.00 34.38 154 GLU A CA 1
ATOM 1232 C C . GLU A 1 154 ? 46.159 14.443 -18.602 1.00 34.38 154 GLU A C 1
ATOM 1234 O O . GLU A 1 154 ? 46.658 13.971 -19.624 1.00 34.38 154 GLU A O 1
ATOM 1239 N N . GLN A 1 155 ? 44.985 15.080 -18.623 1.00 41.66 155 GLN A N 1
ATOM 1240 C CA . GLN A 1 155 ? 44.350 15.561 -19.853 1.00 41.66 155 GLN A CA 1
ATOM 1241 C C . GLN A 1 155 ? 44.082 17.067 -19.737 1.00 41.66 155 GLN A C 1
ATOM 1243 O O . GLN A 1 155 ? 43.604 17.518 -18.691 1.00 41.66 155 GLN A O 1
ATOM 1248 N N . PRO A 1 156 ? 44.349 17.859 -20.792 1.00 41.19 156 PRO A N 1
ATOM 1249 C CA . PRO A 1 156 ? 44.067 19.283 -20.788 1.00 41.19 156 PRO A CA 1
ATOM 1250 C C . PRO A 1 156 ? 42.583 19.557 -21.103 1.00 41.19 156 PRO A C 1
ATOM 1252 O O . PRO A 1 156 ? 42.056 19.133 -22.125 1.00 41.19 156 PRO A O 1
ATOM 1255 N N . ILE A 1 157 ? 41.960 20.312 -20.190 1.00 44.50 157 ILE A N 1
ATOM 1256 C CA . ILE A 1 157 ? 40.848 21.274 -20.346 1.00 44.50 157 ILE A CA 1
ATOM 1257 C C . ILE A 1 157 ? 39.602 20.869 -21.166 1.00 44.50 157 ILE A C 1
ATOM 1259 O O . ILE A 1 157 ? 39.498 21.132 -22.361 1.00 44.50 157 ILE A O 1
ATOM 1263 N N . GLY A 1 158 ? 38.574 20.391 -20.448 1.00 37.12 158 GLY A N 1
ATOM 1264 C CA . GLY A 1 158 ? 37.181 20.315 -20.909 1.00 37.12 158 GLY A CA 1
ATOM 1265 C C . GLY A 1 158 ? 36.228 19.667 -19.889 1.00 37.12 158 GLY A C 1
ATOM 1266 O O . GLY A 1 158 ? 35.956 18.481 -19.990 1.00 37.12 158 GLY A O 1
ATOM 1267 N N . MET A 1 159 ? 35.698 20.478 -18.958 1.00 32.78 159 MET A N 1
ATOM 1268 C CA . MET A 1 159 ? 34.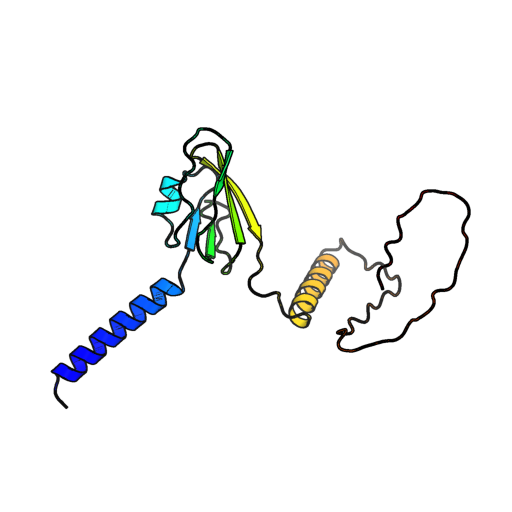700 20.191 -17.895 1.00 32.78 159 MET A CA 1
ATOM 1269 C C . MET A 1 159 ? 35.139 19.324 -16.685 1.00 32.78 159 MET A C 1
ATOM 1271 O O . MET A 1 159 ? 35.611 18.203 -16.857 1.00 32.78 159 MET A O 1
ATOM 1275 N N . PRO A 1 160 ? 34.942 19.805 -15.434 1.00 38.19 160 PRO A N 1
ATOM 1276 C CA . PRO A 1 160 ? 35.319 19.079 -14.225 1.00 38.19 160 PRO A CA 1
ATOM 1277 C C . PRO A 1 160 ? 34.218 18.099 -13.798 1.00 38.19 160 PRO A C 1
ATOM 1279 O O . PRO A 1 160 ? 33.114 18.505 -13.441 1.00 38.19 160 PRO A O 1
ATOM 1282 N N . VAL A 1 161 ? 34.534 16.804 -13.764 1.00 38.56 161 VAL A N 1
ATOM 1283 C CA . VAL A 1 161 ? 33.746 15.823 -13.006 1.00 38.56 161 VAL A CA 1
ATOM 1284 C C . VAL A 1 161 ? 34.422 15.627 -11.654 1.00 38.56 161 VAL A C 1
ATOM 1286 O O . VAL A 1 161 ? 35.587 15.242 -11.568 1.00 38.56 161 VAL A O 1
ATOM 1289 N N . ILE A 1 162 ? 33.676 15.943 -10.596 1.00 33.53 162 ILE A N 1
ATOM 1290 C CA . ILE A 1 162 ? 34.075 15.820 -9.194 1.00 33.53 162 ILE A CA 1
ATOM 1291 C C . ILE A 1 162 ? 34.386 14.350 -8.900 1.00 33.53 162 ILE A C 1
ATOM 1293 O O . ILE A 1 162 ? 33.504 13.494 -8.892 1.00 33.53 162 ILE A O 1
ATOM 1297 N N . ASN A 1 163 ? 35.664 14.072 -8.658 1.00 30.16 163 ASN A N 1
ATOM 1298 C CA . ASN A 1 163 ? 36.153 12.782 -8.204 1.00 30.16 163 ASN A CA 1
ATOM 1299 C C . ASN A 1 163 ? 35.996 12.717 -6.682 1.00 30.16 163 ASN A C 1
ATOM 1301 O O . ASN A 1 163 ? 36.772 13.327 -5.945 1.00 30.16 163 ASN A O 1
ATOM 1305 N N . ILE A 1 164 ? 34.974 12.010 -6.205 1.00 31.38 164 ILE A N 1
ATOM 1306 C CA . ILE A 1 164 ? 34.846 11.720 -4.780 1.00 31.38 164 ILE A CA 1
ATOM 1307 C C . ILE A 1 164 ? 35.708 10.492 -4.492 1.00 31.38 164 ILE A C 1
ATOM 1309 O O . ILE A 1 164 ? 35.274 9.357 -4.677 1.00 31.38 164 ILE A O 1
ATOM 1313 N N . LYS A 1 165 ? 36.929 10.722 -4.004 1.00 32.47 165 LYS A N 1
ATOM 1314 C CA . LYS A 1 165 ? 37.586 9.740 -3.137 1.00 32.47 165 LYS A CA 1
ATOM 1315 C C . LYS A 1 165 ? 36.934 9.809 -1.757 1.00 32.47 165 LYS A C 1
ATOM 1317 O O . LYS A 1 165 ? 36.935 10.875 -1.142 1.00 32.47 165 LYS A O 1
ATOM 1322 N N . PRO A 1 166 ? 36.492 8.667 -1.228 1.00 31.27 166 PRO A N 1
ATOM 1323 C CA . PRO A 1 166 ? 36.836 8.329 0.143 1.00 31.27 166 PRO A CA 1
ATOM 1324 C C . PRO A 1 166 ? 37.484 6.937 0.208 1.00 31.27 166 PRO A C 1
ATOM 1326 O O . PRO A 1 166 ? 37.288 6.117 -0.686 1.00 31.27 166 PRO A O 1
ATOM 1329 N N . CYS A 1 167 ? 38.307 6.758 1.242 1.00 37.94 167 CYS A N 1
ATOM 1330 C CA . CYS A 1 167 ? 39.293 5.697 1.483 1.00 37.94 167 CYS A CA 1
ATOM 1331 C C . CYS A 1 167 ? 38.937 4.268 1.035 1.00 37.94 167 CYS A C 1
ATOM 1333 O O . CYS A 1 167 ? 37.809 3.797 1.310 1.00 37.94 167 CYS A O 1
#

Secondary structure (DSSP, 8-state):
--HHHHHHHHHHHHHHHHHHHHHH--EEEE-TT-BHHHHHHH-SS-BPPPPSSSSEEEE-BSS-BEEEE--TTT-EEPPPBSEEEEEEETTEEEEEEEE--SSPPPHHHHHHHHHHHHHHHHHTT-----------------S-----PPPP----SS---------

Sequence (167 aa):
MTRRRWALLIVVALLAAYMLRSWYEREIALEIGGTYDEMVKGSSARFSSRFPGEGTWPGRPKSDAQLRFIDPQYGFVTPKSSDFYVIFKGNVIESLTIYPHIEPLLLDDALKVVLELQDQWRRGGGWIKNKKDFHPSLTHRNGVPGCATAPTVEQPIGMPVINIKPC

pLDDT: mean 75.56, std 20.46, range [30.16, 96.19]

Radius of gyration: 26.13 Å; chains: 1; bounding box: 62×59×61 Å

Foldseek 3Di:
DDPVVVVVVVVVVVVVVVVVCLVPAFEFEDEAFDFPVVRCVVTSFAKDDDDPDQAKDKIDTPAWHWYFYPDPVDTDIADTAGDKIFIDRRGGGHDIGGDRDPDPDDPVVVVVVVVVVLVVCVVVVNDDDPDPPDDPPPDPDPDDDDDDDDDDDDDDDDDDDDDDDDD